Protein AF-A0A7K2NYN7-F1 (afdb_monomer_lite)

Radius of gyration: 12.91 Å; chains: 1; bounding box: 29×24×36 Å

pLDDT: mean 97.05, std 3.25, range [78.69, 98.75]

Foldseek 3Di:
DVVLVVVLVVLLDADPDADEDEAPAPPDPCRLVSLVSPLPRNNHQEYEHEPDQALVSVVVSCVSSVDHQYEYEQPDPNSVVCVVRNCPSDPSHPYYD

Secondary structure (DSSP, 8-state):
-HHHHHHHHHTTS--SS-EEEEPPPTTSTTHHHHHHHHTT-TTEEEEEETT--SHHHHHHHHHHHSSPPEEE---SHHHHHTHHHHHTS-TTEEEE-

Structure (mmCIF, N/CA/C/O backbone):
data_AF-A0A7K2NYN7-F1
#
_entry.id   AF-A0A7K2NYN7-F1
#
loop_
_atom_site.group_PDB
_atom_site.id
_atom_site.type_symbol
_atom_site.label_atom_id
_atom_site.label_alt_id
_atom_site.label_comp_id
_atom_site.label_asym_id
_atom_site.label_entity_id
_atom_site.label_seq_id
_atom_site.pdbx_PDB_ins_code
_atom_site.Cartn_x
_atom_site.Cartn_y
_atom_site.Cartn_z
_atom_site.occupancy
_atom_site.B_iso_or_equiv
_atom_site.auth_seq_id
_atom_site.auth_comp_id
_atom_site.auth_asym_id
_atom_site.auth_atom_id
_atom_site.pdbx_PDB_model_num
ATOM 1 N N . GLU A 1 1 ? 12.454 10.759 8.645 1.00 79.88 1 GLU A N 1
ATOM 2 C CA . GLU A 1 1 ? 12.011 10.293 9.976 1.00 79.88 1 GLU A CA 1
ATOM 3 C C . GLU A 1 1 ? 10.854 11.144 10.473 1.00 79.88 1 GLU A C 1
ATOM 5 O O . GLU A 1 1 ? 9.746 10.644 10.393 1.00 79.88 1 GLU A O 1
ATOM 10 N N . TYR A 1 2 ? 11.041 12.445 10.737 1.00 95.62 2 TYR A N 1
ATOM 11 C CA . TYR A 1 2 ? 9.963 13.361 11.169 1.00 95.62 2 TYR A CA 1
ATOM 12 C C . TYR A 1 2 ? 8.599 13.178 10.471 1.00 95.62 2 TYR A C 1
ATOM 14 O O . TYR A 1 2 ? 7.585 13.018 11.137 1.00 95.62 2 TYR A O 1
ATOM 22 N N . ALA A 1 3 ? 8.557 13.150 9.132 1.00 97.50 3 ALA A N 1
ATOM 23 C CA . ALA A 1 3 ? 7.296 13.001 8.395 1.00 97.50 3 ALA A CA 1
ATOM 24 C C . ALA A 1 3 ? 6.571 11.672 8.680 1.00 97.50 3 ALA A C 1
ATOM 26 O O . ALA A 1 3 ? 5.346 11.648 8.777 1.00 97.50 3 ALA A O 1
ATOM 27 N N . ARG A 1 4 ? 7.323 10.572 8.820 1.00 97.88 4 ARG A N 1
ATOM 28 C CA . ARG A 1 4 ? 6.768 9.264 9.184 1.00 97.88 4 ARG A CA 1
ATOM 29 C C . ARG A 1 4 ? 6.230 9.313 10.606 1.00 97.88 4 ARG A C 1
ATOM 31 O O . ARG A 1 4 ? 5.104 8.888 10.824 1.00 97.88 4 ARG A O 1
ATOM 38 N N . ASP A 1 5 ? 7.008 9.860 11.531 1.00 98.06 5 ASP A N 1
ATOM 39 C CA . ASP A 1 5 ? 6.680 9.840 12.956 1.00 98.06 5 ASP A CA 1
ATOM 40 C C . ASP A 1 5 ? 5.444 10.708 13.249 1.00 98.06 5 ASP A C 1
ATOM 42 O O . ASP A 1 5 ? 4.513 10.241 13.893 1.00 98.06 5 ASP A O 1
ATOM 46 N N . ALA A 1 6 ? 5.359 11.906 12.660 1.00 98.12 6 ALA A N 1
ATOM 47 C CA . ALA A 1 6 ? 4.179 12.770 12.764 1.00 98.12 6 ALA A CA 1
ATOM 48 C C . ALA A 1 6 ? 2.926 12.149 12.115 1.00 98.12 6 ALA A C 1
ATOM 50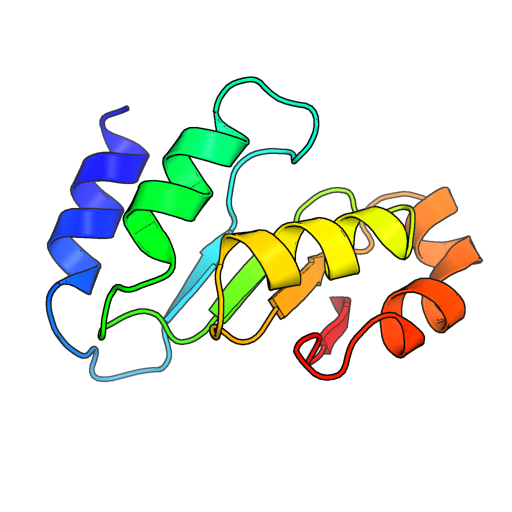 O O . ALA A 1 6 ? 1.816 12.291 12.623 1.00 98.12 6 ALA A O 1
ATOM 51 N N . THR A 1 7 ? 3.090 11.434 10.994 1.00 98.31 7 THR A N 1
ATOM 52 C CA . THR A 1 7 ? 1.974 10.704 10.367 1.00 98.31 7 THR A CA 1
ATOM 53 C C . THR A 1 7 ? 1.518 9.545 11.251 1.00 98.31 7 THR A C 1
ATOM 55 O O . THR A 1 7 ? 0.319 9.329 11.403 1.00 98.31 7 THR A O 1
ATOM 58 N N . ALA A 1 8 ? 2.458 8.805 11.841 1.00 98.00 8 ALA A N 1
ATOM 59 C CA . ALA A 1 8 ? 2.146 7.693 12.727 1.00 98.00 8 ALA A CA 1
ATOM 60 C C . ALA A 1 8 ? 1.429 8.174 13.994 1.00 98.00 8 ALA A C 1
ATOM 62 O O . ALA A 1 8 ? 0.419 7.584 14.365 1.00 98.00 8 ALA A O 1
ATOM 63 N N . GLU A 1 9 ? 1.895 9.272 14.597 1.00 98.25 9 GLU A N 1
ATOM 64 C CA . GLU A 1 9 ? 1.251 9.922 15.743 1.00 98.25 9 GLU A CA 1
ATOM 65 C C . GLU A 1 9 ? -0.208 10.284 15.435 1.00 98.25 9 GLU A C 1
ATOM 67 O O . GLU A 1 9 ? -1.108 9.853 16.156 1.00 98.25 9 GLU A O 1
ATOM 72 N N . LEU A 1 10 ? -0.458 10.980 14.319 1.00 97.88 10 LEU A N 1
ATOM 73 C CA . LEU A 1 10 ? -1.813 11.351 13.896 1.00 97.88 10 LEU A CA 1
ATOM 74 C C . LEU A 1 10 ? -2.728 10.129 13.727 1.00 97.88 10 LEU A C 1
ATOM 76 O O . LEU A 1 10 ? -3.900 10.173 14.090 1.00 97.88 10 LEU A O 1
ATOM 80 N N . LEU A 1 11 ? -2.206 9.039 13.162 1.00 98.44 11 LEU A N 1
ATOM 81 C CA . LEU A 1 11 ? -2.996 7.855 12.818 1.00 98.44 11 LEU A CA 1
ATOM 82 C C . LEU A 1 11 ? -3.127 6.839 13.9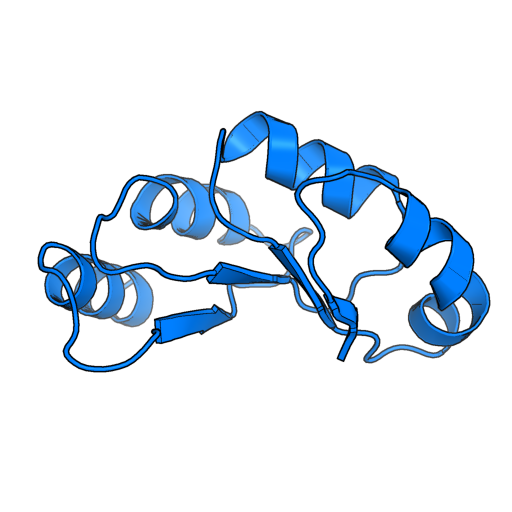61 1.00 98.44 11 LEU A C 1
ATOM 84 O O . LEU A 1 11 ? -3.741 5.786 13.764 1.00 98.44 11 LEU A O 1
ATOM 88 N N . THR A 1 12 ? -2.617 7.152 15.158 1.00 98.25 12 THR A N 1
ATOM 89 C CA . THR A 1 12 ? -2.910 6.363 16.368 1.00 98.25 12 THR A CA 1
ATOM 90 C C . THR A 1 12 ? -4.399 6.353 16.719 1.00 98.25 12 THR A C 1
ATOM 92 O O . THR A 1 12 ? -4.863 5.406 17.352 1.00 98.25 12 THR A O 1
ATOM 95 N N . GLU A 1 13 ? -5.160 7.343 16.246 1.00 97.81 13 GLU A N 1
ATOM 96 C CA . GLU A 1 13 ? -6.604 7.451 16.439 1.00 97.81 13 GLU A CA 1
ATOM 97 C C . GLU A 1 13 ? -7.378 7.378 15.107 1.00 97.81 13 GLU A C 1
ATOM 99 O O . GLU A 1 13 ? -6.884 7.837 14.067 1.00 97.81 13 GLU A O 1
ATOM 104 N N . PRO A 1 14 ? -8.612 6.833 15.111 1.00 96.88 14 PRO A N 1
ATOM 105 C CA . PRO A 1 14 ? -9.516 6.893 13.966 1.00 96.88 14 PRO A CA 1
ATOM 106 C C . PRO A 1 14 ? -9.765 8.327 13.491 1.00 96.88 14 PRO A C 1
ATOM 108 O O . PRO A 1 14 ? -9.949 9.242 14.288 1.00 96.88 14 PRO A O 1
ATOM 111 N N . GLN A 1 15 ? -9.830 8.508 12.176 1.00 97.56 15 GLN A N 1
ATOM 112 C CA . GLN A 1 15 ? -10.002 9.818 11.552 1.00 97.56 15 GLN A CA 1
ATOM 113 C C . GLN A 1 15 ? -11.450 10.017 11.073 1.00 97.56 15 GLN A C 1
ATOM 115 O O . GLN A 1 15 ? -12.110 9.045 10.697 1.00 97.56 15 GLN A O 1
ATOM 120 N N . PRO A 1 16 ? -11.967 11.262 11.039 1.00 97.44 16 PRO A N 1
ATOM 121 C CA . PRO A 1 16 ? -13.348 11.542 10.625 1.00 97.44 16 PRO A CA 1
ATOM 122 C C . PRO A 1 16 ? -13.607 11.274 9.133 1.00 97.44 16 PRO A C 1
ATOM 124 O O . PRO A 1 16 ? -14.757 11.228 8.700 1.00 97.44 16 PRO A O 1
ATOM 127 N N . VAL A 1 17 ? -12.546 11.108 8.340 1.00 97.75 17 VAL A N 1
ATOM 128 C CA . VAL A 1 17 ? -12.583 10.746 6.920 1.00 97.75 17 VAL A CA 1
ATOM 129 C C . VAL A 1 17 ? -11.551 9.650 6.643 1.00 97.75 17 VAL A C 1
ATOM 131 O O . VAL A 1 17 ? -10.556 9.576 7.367 1.00 97.75 17 VAL A O 1
ATOM 134 N N . PRO A 1 18 ? -11.727 8.820 5.597 1.00 97.56 18 PRO A N 1
ATOM 135 C CA . PRO A 1 18 ? -10.725 7.825 5.237 1.00 97.56 18 PRO A CA 1
ATOM 136 C C . PRO A 1 18 ? -9.372 8.470 4.913 1.00 97.56 18 PRO A C 1
ATOM 138 O O . PRO A 1 18 ? -9.293 9.338 4.040 1.00 97.56 18 PRO A O 1
ATOM 141 N N . VAL A 1 19 ? -8.301 8.023 5.575 1.00 98.25 19 VAL A N 1
ATOM 142 C CA . VAL A 1 19 ? -6.943 8.544 5.352 1.00 98.25 19 VAL A CA 1
ATOM 143 C C . VAL A 1 19 ? -6.079 7.511 4.650 1.00 98.25 19 VAL A C 1
ATOM 145 O O . VAL A 1 19 ? -5.879 6.398 5.136 1.00 98.25 19 VAL A O 1
ATOM 148 N N . HIS A 1 20 ? -5.554 7.883 3.484 1.00 98.31 20 HIS A N 1
ATOM 149 C CA . HIS A 1 20 ? -4.588 7.076 2.748 1.00 98.31 20 HIS A CA 1
ATOM 150 C C . HIS A 1 20 ? -3.198 7.697 2.864 1.00 98.31 20 HIS A C 1
ATOM 152 O O . HIS A 1 20 ? -3.041 8.898 2.644 1.00 98.31 20 HIS A O 1
ATOM 158 N N . VAL A 1 21 ? -2.178 6.877 3.116 1.00 98.44 21 VAL A N 1
ATOM 159 C CA . VAL A 1 21 ? -0.786 7.341 3.204 1.00 98.44 21 VAL A CA 1
ATOM 160 C C . VAL A 1 21 ? 0.016 6.806 2.028 1.00 98.44 21 VAL A C 1
ATOM 162 O O . VAL A 1 21 ? 0.043 5.601 1.783 1.00 98.44 21 VAL A O 1
ATOM 165 N N . ARG A 1 22 ? 0.687 7.696 1.288 1.00 98.50 22 ARG A N 1
ATOM 166 C CA . ARG A 1 22 ? 1.689 7.295 0.294 1.00 98.50 22 ARG A CA 1
ATOM 167 C C . ARG A 1 22 ? 3.028 7.079 0.984 1.00 98.50 22 ARG A C 1
ATOM 169 O O . ARG A 1 22 ? 3.607 8.035 1.489 1.00 98.50 22 ARG A O 1
ATOM 176 N N . VAL A 1 23 ? 3.510 5.843 0.966 1.00 98.06 23 VAL A N 1
ATOM 177 C CA . VAL A 1 23 ? 4.821 5.484 1.524 1.00 98.06 23 VAL A CA 1
ATOM 178 C C . VAL A 1 23 ? 5.954 5.887 0.581 1.00 98.06 23 VAL A C 1
ATOM 180 O O . VAL A 1 23 ? 5.719 6.284 -0.566 1.00 98.06 23 VAL A O 1
ATOM 183 N N . ASN A 1 24 ? 7.194 5.790 1.054 1.00 98.25 24 ASN A N 1
ATOM 184 C CA . ASN A 1 24 ? 8.361 5.917 0.189 1.00 98.25 24 ASN A CA 1
ATOM 185 C C . ASN A 1 24 ? 8.439 4.781 -0.853 1.00 98.25 24 ASN A C 1
ATOM 187 O O . ASN A 1 24 ? 7.759 3.760 -0.759 1.00 98.25 24 ASN A O 1
ATOM 191 N N . ALA A 1 25 ? 9.274 4.980 -1.878 1.00 97.00 25 ALA A N 1
ATOM 192 C CA . ALA A 1 25 ? 9.504 3.988 -2.930 1.00 97.00 25 ALA A CA 1
ATOM 193 C C . ALA A 1 25 ? 9.959 2.642 -2.348 1.00 97.00 25 ALA A C 1
ATOM 195 O O . ALA A 1 25 ? 10.838 2.619 -1.490 1.00 97.00 25 ALA A O 1
ATOM 196 N N . LEU A 1 26 ? 9.353 1.544 -2.817 1.00 96.44 26 LEU A N 1
ATOM 197 C CA . LEU A 1 26 ? 9.513 0.200 -2.238 1.00 96.44 26 LEU A CA 1
ATOM 198 C C . LEU A 1 26 ? 10.938 -0.365 -2.354 1.00 96.44 26 LEU A C 1
ATOM 200 O O . LEU A 1 26 ? 11.302 -1.256 -1.595 1.00 96.44 26 LEU A O 1
ATOM 204 N N . ASP A 1 27 ? 11.728 0.146 -3.295 1.00 94.62 27 ASP A N 1
ATOM 205 C CA . ASP A 1 27 ? 13.146 -0.167 -3.498 1.00 94.62 27 ASP A CA 1
ATOM 206 C C . ASP A 1 27 ? 14.089 0.729 -2.672 1.00 94.62 27 ASP A C 1
ATOM 208 O O . ASP A 1 27 ? 15.303 0.523 -2.661 1.00 94.62 27 ASP A O 1
ATOM 212 N N . GLY A 1 28 ? 13.543 1.729 -1.978 1.00 95.75 28 GLY A N 1
ATOM 213 C CA . GLY A 1 28 ? 14.287 2.671 -1.156 1.00 95.75 28 GLY A CA 1
ATOM 214 C C . GLY A 1 28 ? 14.454 2.213 0.299 1.00 95.75 28 GLY A C 1
ATOM 215 O O . GLY A 1 28 ? 13.648 1.443 0.824 1.00 95.75 28 GLY A O 1
ATOM 216 N N . PRO A 1 29 ? 15.451 2.759 1.018 1.00 96.69 29 PRO A N 1
ATOM 217 C CA . PRO A 1 29 ? 15.788 2.325 2.378 1.00 96.69 29 PRO A CA 1
ATOM 218 C C . PRO A 1 29 ? 14.714 2.659 3.427 1.00 96.69 29 PRO A C 1
ATOM 220 O O . PRO A 1 29 ? 14.724 2.101 4.520 1.00 96.69 29 PRO A O 1
ATOM 223 N N . LEU A 1 30 ? 13.789 3.574 3.121 1.00 96.94 30 LEU A N 1
ATOM 224 C CA . LEU A 1 30 ? 12.768 4.039 4.065 1.00 96.94 30 LEU A CA 1
ATOM 225 C C . LEU A 1 30 ? 11.490 3.191 4.049 1.00 96.94 30 LEU A C 1
ATOM 227 O O . LEU A 1 30 ? 10.739 3.225 5.022 1.00 96.94 30 LEU A O 1
ATOM 231 N N . ALA A 1 31 ? 11.249 2.414 2.987 1.00 96.25 31 ALA A N 1
ATOM 232 C CA . ALA A 1 31 ? 9.978 1.722 2.782 1.00 96.25 31 ALA A CA 1
ATOM 233 C C . ALA A 1 31 ? 9.639 0.752 3.917 1.00 96.25 31 ALA A C 1
ATOM 235 O O . ALA A 1 31 ? 8.527 0.775 4.434 1.00 96.25 31 ALA A O 1
ATOM 236 N N . ALA A 1 32 ? 10.604 -0.062 4.351 1.00 95.69 32 ALA A N 1
ATOM 237 C CA . ALA A 1 32 ? 10.386 -1.014 5.438 1.00 95.69 32 ALA A CA 1
ATOM 238 C C . ALA A 1 32 ? 9.967 -0.312 6.741 1.00 95.69 32 ALA A C 1
ATOM 240 O O . ALA A 1 32 ? 9.045 -0.763 7.416 1.00 95.69 32 ALA A O 1
ATOM 241 N N . GLY A 1 33 ? 10.602 0.821 7.061 1.00 96.88 33 GLY A N 1
ATOM 242 C CA . GLY A 1 33 ? 10.263 1.613 8.241 1.00 96.88 33 GLY A CA 1
ATOM 243 C C . GLY A 1 33 ? 8.886 2.268 8.139 1.00 96.88 33 GLY A C 1
ATOM 244 O O . GLY A 1 33 ? 8.151 2.277 9.121 1.00 96.88 33 GLY A O 1
ATOM 245 N N . ASP A 1 34 ? 8.513 2.779 6.964 1.00 97.88 34 ASP A N 1
ATOM 246 C CA . ASP A 1 34 ? 7.173 3.336 6.739 1.00 97.88 34 ASP A CA 1
ATOM 247 C C . ASP A 1 34 ? 6.086 2.267 6.899 1.00 97.88 34 ASP A C 1
ATOM 249 O O . ASP A 1 34 ? 5.107 2.480 7.610 1.00 97.88 34 ASP A O 1
ATOM 253 N N . LEU A 1 35 ? 6.262 1.104 6.261 1.00 97.19 35 LEU A N 1
ATOM 254 C CA . LEU A 1 35 ? 5.291 0.011 6.321 1.00 97.19 35 LEU A CA 1
ATOM 255 C C . LEU A 1 35 ? 5.120 -0.501 7.755 1.00 97.19 35 LEU A C 1
ATOM 257 O O . LEU A 1 35 ? 3.989 -0.657 8.209 1.00 97.19 35 LEU A O 1
ATOM 261 N N . ALA A 1 36 ? 6.226 -0.703 8.477 1.00 96.31 36 ALA A N 1
ATOM 262 C CA . ALA A 1 36 ? 6.193 -1.162 9.862 1.00 96.31 36 ALA A CA 1
ATOM 263 C C . ALA A 1 36 ? 5.505 -0.158 10.799 1.00 96.31 36 ALA A C 1
ATOM 265 O O . ALA A 1 36 ? 4.746 -0.564 11.674 1.00 96.31 36 ALA A O 1
ATOM 266 N N . ALA A 1 37 ? 5.743 1.144 10.607 1.00 96.94 37 ALA A N 1
ATOM 267 C CA . ALA A 1 37 ? 5.154 2.182 11.449 1.00 96.94 37 ALA A CA 1
ATOM 268 C C . ALA A 1 37 ? 3.649 2.372 11.205 1.00 96.94 37 ALA A C 1
ATOM 270 O O . ALA A 1 37 ? 2.930 2.743 12.126 1.00 96.94 37 ALA A O 1
ATOM 271 N N . LEU A 1 38 ? 3.173 2.146 9.974 1.00 97.38 38 LEU A N 1
ATOM 272 C CA . LEU A 1 38 ? 1.819 2.525 9.563 1.00 97.38 38 LEU A CA 1
ATOM 273 C C . LEU A 1 38 ? 0.821 1.360 9.524 1.00 97.38 38 LEU A C 1
ATOM 275 O O . LEU A 1 38 ? -0.360 1.578 9.778 1.00 97.38 38 LEU A O 1
ATOM 279 N N . ALA A 1 39 ? 1.255 0.139 9.189 1.00 96.12 39 ALA A N 1
ATOM 280 C CA . ALA A 1 39 ? 0.352 -0.945 8.777 1.00 96.12 39 ALA A CA 1
ATOM 281 C C . ALA A 1 39 ? -0.737 -1.318 9.797 1.00 96.12 39 ALA A C 1
ATOM 283 O O . ALA A 1 39 ? -1.834 -1.707 9.399 1.00 96.12 39 ALA A O 1
ATOM 284 N N . ALA A 1 40 ? -0.432 -1.202 11.091 1.00 95.25 40 ALA A N 1
ATOM 285 C CA . ALA A 1 40 ? -1.322 -1.586 12.185 1.00 95.25 40 ALA A CA 1
ATOM 286 C C . ALA A 1 40 ? -2.092 -0.405 12.804 1.00 95.25 40 ALA A C 1
ATOM 288 O O . ALA A 1 40 ? -2.813 -0.594 13.784 1.00 95.25 40 ALA A O 1
ATOM 289 N N . LEU A 1 41 ? -1.924 0.812 12.279 1.00 97.56 41 LEU A N 1
ATOM 290 C CA . LEU A 1 41 ? -2.525 2.003 12.871 1.00 97.56 41 LEU A CA 1
ATOM 291 C C . LEU A 1 41 ? -4.033 2.075 12.577 1.00 97.56 41 LEU A C 1
ATOM 293 O O . LEU A 1 41 ? -4.429 1.988 11.413 1.00 97.56 41 LEU A O 1
ATOM 297 N N . PRO A 1 42 ? -4.890 2.284 13.594 1.00 96.94 42 PRO A N 1
ATOM 298 C CA . PRO A 1 42 ? -6.345 2.259 13.426 1.00 96.94 42 PRO A CA 1
ATOM 299 C C . PRO A 1 42 ? -6.885 3.450 12.621 1.00 96.94 42 PRO A C 1
ATOM 301 O O . PRO A 1 42 ? -7.971 3.356 12.051 1.00 96.94 42 PRO A O 1
ATOM 304 N N . GLY A 1 43 ? -6.144 4.560 12.547 1.00 97.94 43 GLY A N 1
ATOM 305 C CA . GLY A 1 43 ? -6.487 5.709 11.708 1.00 97.94 43 GLY A CA 1
ATOM 306 C C . GLY A 1 43 ? -6.214 5.503 10.217 1.00 97.94 43 GLY A C 1
ATOM 307 O O . GLY A 1 43 ? -6.689 6.286 9.392 1.00 97.94 43 GLY A O 1
ATOM 308 N N . LEU A 1 44 ? -5.456 4.467 9.839 1.00 98.19 44 LEU A N 1
ATOM 309 C CA . LEU A 1 44 ? -5.073 4.222 8.453 1.00 98.19 44 LEU A CA 1
ATOM 310 C C . LEU A 1 44 ? -6.190 3.507 7.683 1.00 98.19 44 LEU A C 1
ATOM 312 O O . LEU A 1 44 ? -6.600 2.401 8.020 1.00 98.19 44 LEU A O 1
ATOM 316 N N . SER A 1 45 ? -6.637 4.104 6.579 1.00 97.81 45 SER A N 1
ATOM 317 C CA . SER A 1 45 ? -7.640 3.507 5.682 1.00 97.81 45 SER A CA 1
ATOM 318 C C . SER A 1 45 ? -7.042 2.869 4.422 1.00 97.81 45 SER A C 1
ATOM 320 O O . SER A 1 45 ? -7.712 2.080 3.757 1.00 97.81 45 SER A O 1
ATOM 322 N N . GLY A 1 46 ? -5.784 3.169 4.084 1.00 98.06 46 GLY A N 1
ATOM 323 C CA . GLY A 1 46 ? -5.080 2.485 3.000 1.00 98.06 46 GLY A CA 1
ATOM 324 C C . GLY A 1 46 ? -3.659 2.981 2.740 1.00 98.06 46 GLY A C 1
ATOM 325 O O . GLY A 1 46 ? -3.314 4.128 3.026 1.00 98.06 46 GLY A O 1
ATOM 326 N N . LEU A 1 47 ? -2.833 2.120 2.151 1.00 98.44 47 LEU A N 1
ATOM 327 C CA . LEU A 1 47 ? -1.470 2.441 1.729 1.00 98.44 47 LEU A CA 1
ATOM 328 C C . LEU A 1 47 ? -1.425 2.687 0.222 1.00 98.44 47 LEU A C 1
ATOM 330 O O . LEU A 1 47 ? -1.882 1.859 -0.568 1.00 98.44 47 LEU A O 1
ATOM 334 N N . ARG A 1 48 ? -0.836 3.812 -0.189 1.00 98.62 48 ARG A N 1
ATOM 335 C CA . ARG A 1 48 ? -0.554 4.119 -1.596 1.00 98.62 48 ARG A CA 1
ATOM 336 C C . ARG A 1 48 ? 0.895 3.767 -1.905 1.00 98.62 48 ARG A C 1
ATOM 338 O O . ARG A 1 48 ? 1.814 4.343 -1.323 1.00 98.62 48 ARG A O 1
ATOM 345 N N . LEU A 1 49 ? 1.085 2.828 -2.822 1.00 98.44 49 LEU A N 1
ATOM 346 C CA . LEU A 1 49 ? 2.380 2.278 -3.198 1.00 98.44 49 LEU A CA 1
ATOM 347 C C . LEU A 1 49 ? 2.889 3.022 -4.440 1.00 98.44 49 LEU A C 1
ATOM 349 O O . LEU A 1 49 ? 2.295 2.866 -5.509 1.00 98.44 49 LEU A O 1
ATOM 353 N N . PRO A 1 50 ? 3.931 3.863 -4.333 1.00 98.50 50 PRO A N 1
ATOM 354 C CA . PRO A 1 50 ? 4.494 4.553 -5.489 1.00 98.50 50 PRO A CA 1
ATOM 355 C C . PRO A 1 50 ? 5.239 3.586 -6.420 1.00 98.50 50 PRO A C 1
ATOM 357 O O . PRO A 1 50 ? 5.735 2.545 -5.984 1.00 98.50 50 PRO A O 1
ATOM 360 N N . LYS A 1 51 ? 5.367 3.972 -7.694 1.00 97.81 51 LYS A N 1
ATOM 361 C CA . LYS A 1 51 ? 6.200 3.311 -8.718 1.00 97.81 51 LYS A CA 1
ATOM 362 C C . LYS A 1 51 ? 6.005 1.793 -8.830 1.00 97.81 51 LYS A C 1
ATOM 364 O O . LYS A 1 51 ? 6.972 1.051 -9.023 1.00 97.81 51 LYS A O 1
ATOM 369 N N . VAL A 1 52 ? 4.767 1.312 -8.726 1.00 98.62 52 VAL A N 1
ATOM 370 C CA . VAL A 1 52 ? 4.502 -0.122 -8.896 1.00 98.62 52 VAL A CA 1
ATOM 371 C C . VAL A 1 52 ? 4.664 -0.491 -10.370 1.00 98.62 52 VAL A C 1
ATOM 373 O O . VAL A 1 52 ? 4.082 0.125 -11.262 1.00 98.62 52 VAL A O 1
ATOM 376 N N . THR A 1 53 ? 5.484 -1.505 -10.622 1.00 98.44 53 THR A N 1
ATOM 377 C CA . THR A 1 53 ? 5.808 -2.039 -11.953 1.00 98.44 53 THR A CA 1
ATOM 378 C C . THR A 1 53 ? 5.713 -3.562 -12.020 1.00 98.44 53 THR A C 1
ATOM 380 O O . THR A 1 53 ? 5.875 -4.140 -13.102 1.00 98.44 53 THR A O 1
ATOM 383 N N . SER A 1 54 ? 5.451 -4.237 -10.895 1.00 98.38 54 SER A N 1
ATOM 384 C CA . SER A 1 54 ? 5.298 -5.688 -10.860 1.00 98.38 54 SER A CA 1
ATO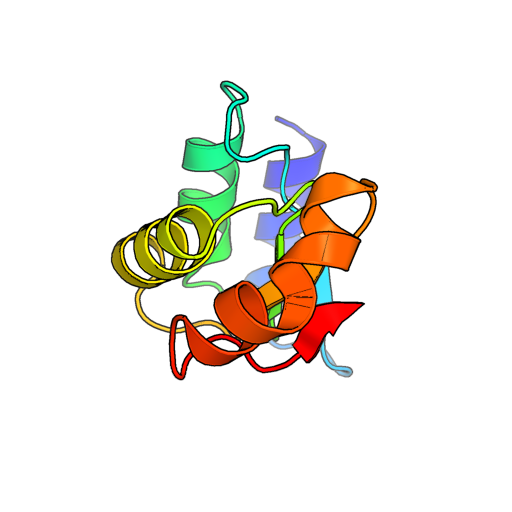M 385 C C . SER A 1 54 ? 4.266 -6.167 -9.820 1.00 98.38 54 SER A C 1
ATOM 387 O O . SER A 1 54 ? 4.076 -5.510 -8.792 1.00 98.38 54 SER A O 1
ATOM 389 N N . PRO A 1 55 ? 3.589 -7.308 -10.060 1.00 98.44 55 PRO A N 1
ATOM 390 C CA . PRO A 1 55 ? 2.691 -7.943 -9.087 1.00 98.44 55 PRO A CA 1
ATOM 391 C C . PRO A 1 55 ? 3.367 -8.281 -7.752 1.00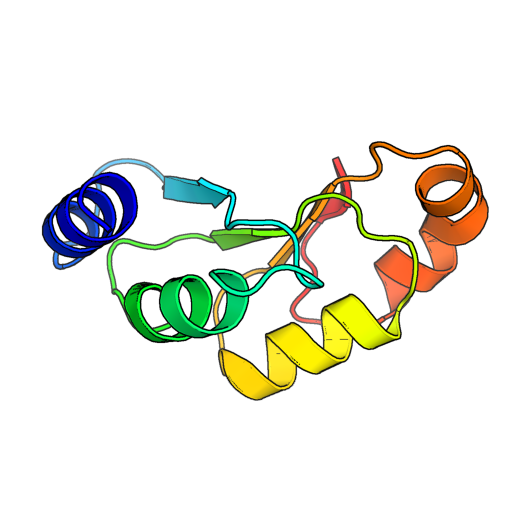 98.44 55 PRO A C 1
ATOM 393 O O . PRO A 1 55 ? 2.754 -8.165 -6.693 1.00 98.44 55 PRO A O 1
ATOM 396 N N . GLU A 1 56 ? 4.644 -8.662 -7.794 1.00 98.44 56 GLU A N 1
ATOM 397 C CA . GLU A 1 56 ? 5.409 -9.132 -6.635 1.00 98.44 56 GLU A CA 1
ATOM 398 C C . GLU A 1 56 ? 5.600 -8.025 -5.593 1.00 98.44 56 GLU A C 1
ATOM 400 O O . GLU A 1 56 ? 5.633 -8.292 -4.391 1.00 98.44 56 GLU A O 1
ATOM 405 N N . GLN A 1 57 ? 5.660 -6.766 -6.038 1.00 98.12 57 GLN A N 1
ATOM 406 C CA . GLN A 1 57 ? 5.683 -5.610 -5.144 1.00 98.12 57 GLN A CA 1
ATOM 407 C C . GLN A 1 57 ? 4.395 -5.522 -4.312 1.00 98.12 57 GLN A C 1
ATOM 409 O O . GLN A 1 57 ? 4.448 -5.230 -3.119 1.00 98.12 57 GLN A O 1
ATOM 414 N N . VAL A 1 58 ? 3.238 -5.823 -4.911 1.00 98.19 58 VAL A N 1
ATOM 415 C CA . VAL A 1 58 ? 1.942 -5.812 -4.216 1.00 98.19 58 VAL A CA 1
ATOM 416 C C . VAL A 1 58 ? 1.855 -6.969 -3.226 1.00 98.19 58 VAL A C 1
ATOM 418 O O . VAL A 1 58 ? 1.519 -6.753 -2.062 1.00 98.19 58 VAL A O 1
ATOM 421 N N . THR A 1 59 ? 2.183 -8.190 -3.658 1.00 97.81 59 THR A N 1
ATOM 422 C CA . THR A 1 59 ? 2.128 -9.371 -2.781 1.00 97.81 59 THR A CA 1
ATOM 423 C C . THR A 1 59 ? 3.130 -9.270 -1.633 1.00 97.81 59 THR A C 1
ATOM 425 O O . THR A 1 59 ? 2.808 -9.647 -0.509 1.00 97.81 59 THR A O 1
ATOM 428 N N . GLY A 1 60 ? 4.320 -8.715 -1.886 1.00 96.94 60 GLY A N 1
ATOM 429 C CA . GLY A 1 60 ? 5.336 -8.478 -0.862 1.00 96.94 60 GLY A CA 1
ATOM 430 C C . GLY A 1 60 ? 4.860 -7.501 0.211 1.00 96.94 60 GLY A C 1
ATOM 431 O O . GLY A 1 60 ? 4.947 -7.800 1.400 1.00 96.94 60 GLY A O 1
ATOM 432 N N . VAL A 1 61 ? 4.274 -6.366 -0.188 1.00 97.50 61 VAL A N 1
ATOM 433 C CA . VAL A 1 61 ? 3.708 -5.405 0.773 1.00 97.50 61 VAL A CA 1
ATOM 434 C C . VAL A 1 61 ? 2.527 -6.009 1.533 1.00 97.50 61 VAL A C 1
ATOM 436 O O . VAL A 1 61 ? 2.424 -5.824 2.746 1.00 97.50 61 VAL A O 1
ATOM 439 N N . ALA A 1 62 ? 1.653 -6.763 0.863 1.00 97.00 62 ALA A N 1
ATOM 440 C CA . ALA A 1 62 ? 0.521 -7.416 1.515 1.00 97.00 62 ALA A CA 1
ATOM 441 C C . ALA A 1 62 ? 0.973 -8.405 2.604 1.00 97.00 62 ALA A C 1
ATOM 443 O O . ALA A 1 62 ? 0.420 -8.399 3.702 1.00 97.00 62 ALA A O 1
ATOM 444 N N . ALA A 1 63 ? 2.017 -9.194 2.331 1.00 95.75 63 ALA A N 1
ATOM 445 C CA . ALA A 1 63 ? 2.589 -10.127 3.299 1.00 95.75 63 ALA A CA 1
ATOM 446 C C . ALA A 1 63 ? 3.213 -9.418 4.514 1.00 95.75 63 ALA A C 1
ATOM 448 O O . ALA A 1 63 ? 3.093 -9.906 5.633 1.00 95.75 63 ALA A O 1
ATOM 449 N N . LEU A 1 64 ? 3.854 -8.261 4.305 1.00 94.88 64 LEU A N 1
ATOM 450 C CA . LEU A 1 64 ? 4.495 -7.490 5.378 1.00 94.88 64 LEU A CA 1
ATOM 451 C C . LEU A 1 64 ? 3.502 -6.725 6.259 1.00 94.88 64 LEU A C 1
ATOM 453 O O . LEU A 1 64 ? 3.760 -6.521 7.440 1.00 94.88 64 LEU A O 1
ATOM 457 N N . THR A 1 65 ? 2.400 -6.255 5.676 1.00 94.69 65 THR A N 1
ATOM 458 C CA . THR A 1 65 ? 1.473 -5.322 6.340 1.00 94.69 65 THR A CA 1
ATOM 459 C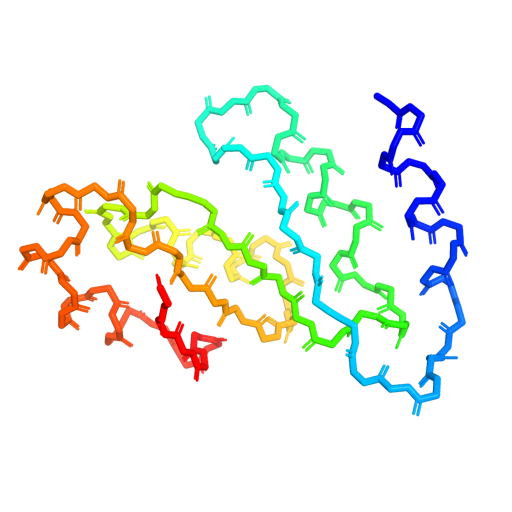 C . THR A 1 65 ? 0.249 -6.010 6.935 1.00 94.69 65 THR A C 1
ATOM 461 O O . THR A 1 65 ? -0.386 -5.455 7.826 1.00 94.69 65 THR A O 1
ATOM 464 N N . GLY A 1 66 ? -0.091 -7.215 6.470 1.00 82.25 66 GLY A N 1
ATOM 465 C CA . GLY A 1 66 ? -1.059 -8.094 7.126 1.00 82.25 66 GLY A CA 1
ATOM 466 C C . GLY A 1 66 ? -2.518 -7.624 7.135 1.00 82.25 66 GLY A C 1
ATOM 467 O O . GLY A 1 66 ? -3.329 -8.255 7.808 1.00 82.25 66 GLY A O 1
ATOM 468 N N . GLY A 1 67 ? -2.900 -6.564 6.411 1.00 78.69 67 GLY A N 1
ATOM 469 C CA . GLY A 1 67 ? -4.308 -6.150 6.422 1.00 78.69 67 GLY A CA 1
ATOM 470 C C . GLY A 1 67 ? -4.749 -4.864 5.714 1.00 78.69 67 GLY A C 1
ATOM 471 O O . GLY A 1 67 ? -5.870 -4.878 5.196 1.00 78.69 67 GLY A O 1
ATOM 472 N N . PRO A 1 68 ? -3.977 -3.758 5.657 1.00 95.12 68 PRO A N 1
ATOM 473 C CA . PRO A 1 68 ? -4.529 -2.508 5.144 1.00 95.12 68 PRO A CA 1
ATOM 474 C C . PRO A 1 68 ? -4.813 -2.591 3.633 1.00 95.12 68 PRO A C 1
ATOM 476 O O . PRO A 1 68 ? -4.027 -3.191 2.891 1.00 95.12 68 PRO A O 1
ATOM 479 N N . PRO A 1 69 ? -5.899 -1.961 3.141 1.00 97.94 69 PRO A N 1
ATOM 480 C CA . PRO A 1 69 ? -6.136 -1.801 1.712 1.00 97.94 69 PRO A CA 1
ATOM 481 C C . PRO A 1 69 ? -4.934 -1.176 1.000 1.00 97.94 69 PRO A C 1
ATOM 483 O O . PRO A 1 69 ? -4.415 -0.140 1.419 1.00 97.94 69 PRO A O 1
ATOM 486 N N . LEU A 1 70 ? -4.510 -1.785 -0.103 1.00 98.44 70 LEU A N 1
ATOM 487 C CA . LEU A 1 70 ? -3.403 -1.313 -0.926 1.00 98.44 70 LEU A CA 1
ATOM 488 C C . LEU A 1 70 ? -3.933 -0.611 -2.176 1.00 98.44 70 LEU A C 1
ATOM 490 O O . LEU A 1 70 ? -4.943 -1.019 -2.756 1.00 98.44 70 LEU A O 1
ATOM 494 N N . TYR A 1 71 ? -3.212 0.417 -2.615 1.00 98.62 71 TYR A N 1
ATOM 495 C CA . TYR A 1 71 ? -3.477 1.164 -3.841 1.00 98.62 71 TYR A CA 1
ATOM 496 C C . TYR A 1 71 ? -2.173 1.366 -4.608 1.00 98.62 71 TYR A C 1
ATOM 498 O O . TYR A 1 71 ? -1.270 2.047 -4.122 1.00 98.62 71 TYR A O 1
ATOM 506 N N . ALA A 1 72 ? -2.057 0.782 -5.797 1.00 98.62 72 ALA A N 1
ATOM 507 C CA . ALA A 1 72 ? -0.851 0.899 -6.613 1.00 98.62 72 ALA A CA 1
ATOM 508 C C . ALA A 1 72 ? -0.893 2.178 -7.457 1.00 98.62 72 ALA A C 1
ATOM 510 O O . ALA A 1 72 ? -1.880 2.423 -8.148 1.00 98.62 72 ALA A O 1
ATOM 511 N N . LEU A 1 73 ? 0.176 2.976 -7.415 1.00 98.62 73 LEU A N 1
ATOM 512 C CA . LEU A 1 73 ? 0.341 4.130 -8.296 1.00 98.62 73 LEU A CA 1
ATOM 513 C C . LEU A 1 73 ? 1.045 3.700 -9.583 1.00 98.62 73 LEU A C 1
ATOM 515 O O . LEU A 1 73 ? 2.206 3.274 -9.556 1.00 98.62 73 LEU A O 1
ATOM 519 N N . LEU A 1 74 ? 0.345 3.828 -10.707 1.00 98.44 74 LEU A N 1
ATOM 520 C CA . LEU A 1 74 ? 0.843 3.515 -12.043 1.00 98.44 74 LEU A CA 1
ATOM 521 C C . LEU A 1 74 ? 1.453 4.769 -12.675 1.00 98.44 74 LEU A C 1
ATOM 523 O O . LEU A 1 74 ? 0.951 5.334 -13.640 1.00 98.44 74 LEU A O 1
ATOM 527 N N . GLU A 1 75 ? 2.578 5.202 -12.114 1.00 98.19 75 GLU A N 1
ATOM 528 C CA . GLU A 1 75 ? 3.268 6.448 -12.488 1.00 98.19 75 GLU A CA 1
ATOM 529 C C . GLU A 1 75 ? 4.510 6.217 -13.370 1.00 98.19 75 GLU A C 1
ATOM 531 O O . GLU A 1 75 ? 5.407 7.054 -13.459 1.00 98.19 75 GLU A O 1
ATOM 536 N N . THR A 1 76 ? 4.582 5.056 -14.025 1.00 98.31 76 THR A N 1
ATOM 537 C CA . THR A 1 76 ? 5.640 4.713 -14.985 1.00 98.31 76 THR A CA 1
ATOM 538 C C . THR A 1 76 ? 5.042 4.014 -16.203 1.00 98.31 76 THR A C 1
ATOM 540 O O . THR A 1 76 ? 4.031 3.321 -16.086 1.00 98.31 76 THR A O 1
ATOM 5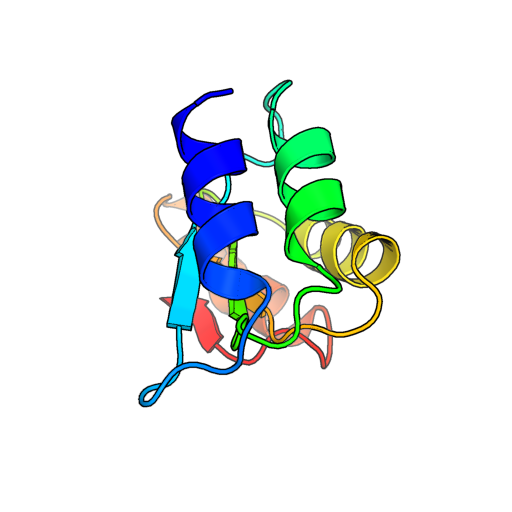43 N N . ALA A 1 77 ? 5.688 4.130 -17.368 1.00 98.62 77 ALA A N 1
ATOM 544 C CA . ALA A 1 77 ? 5.233 3.461 -18.591 1.00 98.62 77 ALA A CA 1
ATOM 545 C C . ALA A 1 77 ? 5.115 1.936 -18.417 1.00 98.62 77 ALA A C 1
ATOM 547 O O . ALA A 1 77 ? 4.155 1.332 -18.885 1.00 98.62 77 ALA A O 1
ATOM 548 N N . LEU A 1 78 ? 6.050 1.323 -17.683 1.00 98.50 78 LEU A N 1
ATOM 549 C CA . LEU A 1 78 ? 6.012 -0.107 -17.379 1.00 98.50 78 LEU A CA 1
ATOM 550 C C . LEU A 1 78 ? 4.856 -0.472 -16.436 1.00 98.50 78 LEU A C 1
ATOM 552 O O . LEU A 1 78 ? 4.225 -1.509 -16.615 1.00 98.50 78 LEU A O 1
ATOM 556 N N . GLY A 1 79 ? 4.557 0.377 -15.448 1.00 98.44 79 GLY A N 1
ATOM 557 C CA . GLY A 1 79 ? 3.393 0.202 -14.577 1.00 98.44 79 GLY A CA 1
ATOM 558 C C . GLY A 1 79 ? 2.079 0.253 -15.358 1.00 98.44 79 GLY A C 1
ATOM 559 O O . GLY A 1 79 ? 1.217 -0.599 -15.154 1.00 98.44 79 GLY A O 1
ATOM 560 N N . VAL A 1 80 ? 1.958 1.193 -16.303 1.00 98.62 80 VAL A N 1
ATOM 561 C CA . VAL A 1 80 ? 0.795 1.295 -17.202 1.00 98.62 80 VAL A CA 1
ATOM 562 C C . VAL A 1 80 ? 0.683 0.064 -18.107 1.00 98.62 80 VAL A C 1
ATOM 564 O O . VAL A 1 80 ? -0.392 -0.522 -18.197 1.00 98.62 80 VAL A O 1
ATOM 567 N N . GLU A 1 81 ? 1.783 -0.381 -18.723 1.00 98.69 81 GLU A N 1
ATOM 568 C CA . GLU A 1 81 ? 1.808 -1.591 -19.565 1.00 98.69 81 GLU A CA 1
ATOM 569 C C . GLU A 1 81 ? 1.362 -2.840 -18.788 1.00 98.69 81 GLU A C 1
ATOM 571 O O . GLU A 1 81 ? 0.622 -3.675 -19.306 1.00 98.69 81 GLU A O 1
ATOM 576 N N . ARG A 1 82 ? 1.728 -2.932 -17.505 1.00 98.62 82 ARG A N 1
ATOM 577 C CA . ARG A 1 82 ? 1.441 -4.090 -16.642 1.00 98.62 82 ARG A CA 1
ATOM 578 C C . ARG A 1 82 ? 0.202 -3.937 -15.765 1.00 98.62 82 ARG A C 1
ATOM 580 O O . ARG A 1 82 ? -0.011 -4.783 -14.890 1.00 98.62 82 ARG A O 1
ATOM 587 N N . ALA A 1 83 ? -0.627 -2.916 -15.991 1.00 98.56 83 ALA A N 1
ATOM 588 C CA . ALA A 1 83 ? -1.732 -2.538 -15.108 1.00 98.56 83 ALA A CA 1
ATOM 589 C C . ALA A 1 83 ? -2.640 -3.718 -14.726 1.00 98.56 83 ALA A C 1
ATOM 591 O O . ALA A 1 83 ? -2.915 -3.922 -13.547 1.00 98.56 83 ALA A O 1
ATOM 592 N N . TYR A 1 84 ? -3.047 -4.543 -15.698 1.00 98.62 84 TYR A N 1
ATOM 593 C CA . TYR A 1 84 ? -3.893 -5.716 -15.444 1.00 98.62 84 TYR A CA 1
ATOM 594 C C . TYR A 1 84 ? -3.228 -6.727 -14.500 1.00 98.62 84 TYR A C 1
ATOM 596 O O . TYR A 1 84 ? -3.845 -7.196 -13.546 1.00 98.62 84 TYR A O 1
ATOM 604 N N . ARG A 1 85 ? -1.950 -7.045 -14.736 1.00 98.69 85 ARG A N 1
ATOM 605 C CA . ARG A 1 85 ? -1.210 -8.010 -13.911 1.00 98.69 85 ARG A CA 1
ATOM 606 C C . ARG A 1 85 ? -1.026 -7.493 -12.488 1.00 98.69 85 ARG A C 1
ATOM 608 O O . ARG A 1 85 ? -1.143 -8.272 -11.550 1.00 98.69 85 ARG A O 1
ATOM 615 N N . ILE A 1 86 ? -0.760 -6.195 -12.339 1.00 98.75 86 ILE A N 1
ATOM 616 C CA . ILE A 1 86 ? -0.667 -5.531 -11.034 1.00 98.75 86 ILE A CA 1
ATOM 617 C C . ILE A 1 86 ? -2.028 -5.576 -10.330 1.00 98.75 86 ILE A C 1
ATOM 619 O O . ILE A 1 86 ? -2.100 -6.024 -9.191 1.00 98.75 86 ILE A O 1
ATOM 623 N N . ALA A 1 87 ? -3.107 -5.188 -11.017 1.00 98.62 87 ALA A N 1
ATOM 624 C CA . ALA A 1 87 ? -4.468 -5.169 -10.477 1.00 98.62 87 ALA A CA 1
ATOM 625 C C . ALA A 1 87 ? -4.939 -6.550 -9.983 1.00 98.62 87 ALA A C 1
ATOM 627 O O . ALA A 1 87 ? -5.633 -6.641 -8.975 1.00 98.62 87 ALA A O 1
ATOM 628 N N . ALA A 1 88 ? -4.533 -7.626 -10.661 1.00 98.38 88 ALA A N 1
ATOM 629 C CA . ALA A 1 88 ? -4.890 -9.000 -10.309 1.00 98.38 88 ALA A CA 1
ATOM 630 C C . ALA A 1 88 ? -3.978 -9.643 -9.242 1.00 98.38 88 ALA A C 1
ATOM 632 O O . ALA A 1 88 ? -4.191 -10.800 -8.882 1.00 98.38 88 ALA A O 1
ATOM 633 N N . ALA A 1 89 ? -2.953 -8.937 -8.751 1.00 98.00 89 ALA A N 1
ATOM 634 C CA . ALA A 1 89 ? -1.879 -9.538 -7.960 1.00 98.00 89 ALA A CA 1
ATOM 635 C C . ALA A 1 89 ? -2.323 -10.066 -6.587 1.00 98.00 89 ALA A C 1
ATOM 637 O O . ALA A 1 89 ? -1.814 -11.087 -6.127 1.00 98.00 89 ALA A O 1
ATOM 638 N N . HIS A 1 90 ? -3.225 -9.359 -5.898 1.00 98.06 90 HIS A N 1
ATOM 639 C CA . HIS A 1 90 ? -3.606 -9.699 -4.527 1.00 98.06 90 HIS A CA 1
ATOM 640 C C . HIS A 1 90 ? -4.972 -9.103 -4.137 1.00 98.06 90 HIS A C 1
ATOM 642 O O . HIS A 1 90 ? -5.217 -7.939 -4.454 1.00 98.06 90 HIS A O 1
ATOM 648 N N . PRO A 1 91 ? -5.828 -9.804 -3.361 1.00 96.88 91 PRO A N 1
ATOM 649 C CA . PRO A 1 91 ? -7.125 -9.275 -2.907 1.00 96.88 91 PRO A CA 1
ATOM 650 C C . PRO A 1 91 ? -7.053 -7.987 -2.070 1.00 96.88 91 PRO A C 1
ATOM 652 O O . PRO A 1 91 ? -8.016 -7.225 -2.004 1.00 96.88 91 PRO A O 1
ATOM 655 N N . ALA A 1 92 ? -5.916 -7.736 -1.415 1.00 97.12 92 ALA A N 1
ATOM 656 C CA . ALA A 1 92 ? -5.689 -6.500 -0.662 1.00 97.12 92 ALA A CA 1
ATOM 657 C C . ALA A 1 92 ? -5.527 -5.267 -1.566 1.00 97.12 92 ALA A C 1
ATOM 659 O O . ALA A 1 92 ? -5.677 -4.151 -1.077 1.00 97.12 92 ALA A O 1
ATOM 660 N N . LEU A 1 93 ? -5.233 -5.434 -2.861 1.00 98.12 93 LEU A N 1
ATOM 661 C CA . LEU A 1 93 ? -5.173 -4.324 -3.805 1.00 98.12 93 LEU A CA 1
ATOM 662 C C . LEU A 1 93 ? -6.595 -3.906 -4.186 1.00 98.12 93 LEU A C 1
ATOM 664 O O . LEU A 1 93 ? -7.312 -4.627 -4.876 1.00 98.12 93 LEU A O 1
ATOM 668 N N . ARG A 1 94 ? -7.017 -2.736 -3.707 1.00 98.06 94 ARG A N 1
ATOM 669 C CA . ARG A 1 94 ? -8.390 -2.234 -3.874 1.00 98.06 94 ARG A CA 1
ATOM 670 C C . ARG A 1 94 ? -8.523 -1.192 -4.975 1.00 98.06 94 ARG A C 1
ATOM 672 O O . ARG A 1 94 ? -9.642 -0.845 -5.340 1.00 98.06 94 ARG A O 1
ATOM 679 N N . GLY A 1 95 ? -7.406 -0.722 -5.525 1.00 97.56 95 GLY A N 1
ATOM 680 C CA . GLY A 1 95 ? -7.407 0.183 -6.663 1.00 97.56 95 GLY A CA 1
ATOM 681 C C . GLY A 1 95 ? -6.026 0.409 -7.266 1.00 97.56 95 GLY A C 1
ATOM 682 O O . GLY A 1 95 ? -4.992 0.126 -6.659 1.00 97.56 95 GLY A O 1
ATOM 683 N N . ILE A 1 96 ? -6.048 0.959 -8.473 1.00 97.56 96 ILE A N 1
ATOM 684 C CA . ILE A 1 96 ? -4.897 1.515 -9.181 1.00 97.56 96 ILE A CA 1
ATOM 685 C C . ILE A 1 96 ? -5.187 2.995 -9.449 1.00 97.56 96 ILE A C 1
ATOM 687 O O . ILE A 1 96 ? -6.352 3.357 -9.634 1.00 97.56 96 ILE A O 1
ATOM 691 N N . ALA A 1 97 ? -4.163 3.844 -9.416 1.00 90.31 97 ALA A N 1
ATOM 692 C CA . ALA A 1 97 ? -4.289 5.285 -9.638 1.00 90.31 97 ALA A CA 1
ATOM 693 C C . ALA A 1 97 ? -3.100 5.850 -10.410 1.00 90.31 97 ALA A C 1
ATOM 695 O O . ALA A 1 97 ? -2.010 5.242 -10.329 1.00 90.31 97 ALA A O 1
#

Sequence (97 aa):
EYARDATAELLTEPQPVPVHVRVNALDGPLAAGDLAALAALPGLSGLRLPKVTSPEQVTGVAALTGGPPLYALLETALGVERAYRIAAAHPALRGIA